Protein AF-A0AB36JKF7-F1 (afdb_monomer)

Foldseek 3Di:
DVPDPPVVVVVQVVDPHWDKDWDDAFDAADPPQRLETQGTWIATPPVRVDPPRHTDTDHPVPDPDDPDPPDDDPVNVCCVVVPSVVVNVVSNHDYPVPDDPVVVCVRCVVVVVVVPD

Mean predicted aligned error: 7.99 Å

Radius of gyration: 16.56 Å; Cα contacts (8 Å, |Δi|>4): 117; chains: 1; bounding box: 36×26×43 Å

pLDDT: mean 83.55, std 11.56, range [38.69, 94.12]

Organism: NCBI:txid1579424

Solvent-accessible surface area (backbone atoms only — not comparable to full-atom values): 7229 Å² total; per-residue (Å²): 113,87,89,49,57,69,70,56,46,52,54,30,71,78,46,96,45,86,49,65,47,75,81,44,65,65,41,74,54,62,91,95,37,69,54,30,24,40,45,26,35,29,27,48,56,73,67,32,75,42,91,91,47,73,72,44,82,42,44,70,90,76,59,90,74,88,88,72,92,72,91,83,51,73,64,58,54,46,44,48,61,64,44,52,47,44,50,36,61,75,59,64,40,39,51,56,86,73,52,52,70,70,58,49,50,65,68,48,50,71,68,68,65,63,79,80,119

Sequence (117 aa):
MELLPEELQKSLAEGPGPLVTISGRKMPLQEGFDDYVVDYLARIWPLGEIPGMDAFFVSNMMIERLRFEGYSDEWERQFTEDVLRATQLSQQQVSTAFMRSEDFVRYYEPYLQTEDD

Structure (mmCIF, N/CA/C/O backbone):
data_AF-A0AB36JKF7-F1
#
_entry.id   AF-A0AB36JKF7-F1
#
loop_
_atom_site.group_PDB
_atom_site.id
_atom_site.type_symbol
_atom_site.label_atom_id
_atom_site.label_alt_id
_atom_site.label_comp_id
_atom_site.label_asym_id
_atom_site.label_entity_id
_atom_site.label_seq_id
_atom_site.pdbx_PDB_ins_code
_atom_site.Cartn_x
_atom_site.Cartn_y
_atom_site.Cartn_z
_atom_site.occupancy
_atom_site.B_iso_or_equiv
_atom_site.auth_seq_id
_atom_site.auth_comp_id
_atom_site.auth_asym_id
_atom_site.auth_atom_id
_atom_site.pdbx_PDB_model_num
ATOM 1 N N . MET A 1 1 ? -1.514 -11.711 -17.255 1.00 51.69 1 MET A N 1
ATOM 2 C CA . MET A 1 1 ? -0.274 -11.527 -18.049 1.00 51.69 1 MET A CA 1
ATOM 3 C C . MET A 1 1 ? -0.532 -11.534 -19.550 1.00 51.69 1 MET A C 1
ATOM 5 O O . MET A 1 1 ? 0.229 -10.893 -20.254 1.00 51.69 1 MET A O 1
ATOM 9 N N . GLU A 1 2 ? -1.608 -12.168 -20.029 1.00 47.03 2 GLU A N 1
ATOM 10 C CA . GLU A 1 2 ? -1.933 -12.277 -21.464 1.00 47.03 2 GLU A CA 1
ATOM 11 C C . GLU A 1 2 ? -2.288 -10.948 -22.158 1.00 47.03 2 GLU A C 1
ATOM 13 O O . GLU A 1 2 ? -2.238 -10.867 -23.377 1.00 47.03 2 GLU A O 1
ATOM 18 N N . LEU A 1 3 ? -2.599 -9.893 -21.395 1.00 62.06 3 LEU A N 1
ATOM 19 C CA . LEU A 1 3 ? -2.948 -8.563 -21.919 1.00 62.06 3 LEU A CA 1
ATOM 20 C C . LEU A 1 3 ? -1.733 -7.655 -22.184 1.00 62.06 3 LEU A C 1
ATOM 22 O O . LEU A 1 3 ? -1.894 -6.539 -22.670 1.00 62.06 3 LEU A O 1
ATOM 26 N N . LEU A 1 4 ? -0.519 -8.091 -21.835 1.00 66.19 4 LEU A N 1
ATOM 27 C CA . LEU A 1 4 ? 0.700 -7.330 -22.120 1.00 66.19 4 LEU A CA 1
ATOM 28 C C . LEU A 1 4 ? 1.226 -7.676 -23.523 1.00 66.19 4 LEU A C 1
ATOM 30 O O . LEU A 1 4 ? 1.063 -8.815 -23.954 1.00 66.19 4 LEU A O 1
ATOM 34 N N . PRO A 1 5 ? 1.912 -6.760 -24.226 1.00 78.88 5 PRO A N 1
ATOM 35 C CA . PRO A 1 5 ? 2.637 -7.093 -25.455 1.00 78.88 5 PRO A CA 1
ATOM 36 C C . PRO A 1 5 ? 3.576 -8.297 -25.264 1.00 78.88 5 PRO A C 1
ATOM 38 O O . PRO A 1 5 ? 4.212 -8.420 -24.213 1.00 78.88 5 PRO A O 1
ATOM 41 N N . GLU A 1 6 ? 3.679 -9.184 -26.259 1.00 75.94 6 GLU A N 1
ATOM 42 C CA . GLU A 1 6 ? 4.449 -10.438 -26.154 1.00 75.94 6 GLU A CA 1
ATOM 43 C C . GLU A 1 6 ? 5.921 -10.204 -25.784 1.00 75.94 6 GLU A C 1
ATOM 45 O O . GLU A 1 6 ? 6.516 -10.982 -25.034 1.00 75.94 6 GLU A O 1
ATOM 50 N N . GLU A 1 7 ? 6.511 -9.107 -26.259 1.00 69.94 7 GLU A N 1
ATOM 51 C CA . GLU A 1 7 ? 7.886 -8.720 -25.947 1.00 69.94 7 GLU A CA 1
ATOM 52 C C . GLU A 1 7 ? 8.067 -8.406 -24.455 1.00 69.94 7 GLU A C 1
ATOM 54 O O . GLU A 1 7 ? 9.078 -8.777 -23.854 1.00 69.94 7 GLU A O 1
ATOM 59 N N . LEU A 1 8 ? 7.065 -7.777 -23.833 1.00 66.44 8 LEU A N 1
ATOM 60 C CA . LEU A 1 8 ? 7.052 -7.501 -22.396 1.00 66.44 8 LEU A CA 1
ATOM 61 C C . LEU A 1 8 ? 6.798 -8.774 -21.591 1.00 66.44 8 LEU A C 1
ATOM 63 O O . LEU A 1 8 ? 7.459 -8.981 -20.577 1.00 66.44 8 LEU A O 1
ATOM 67 N N . GLN A 1 9 ? 5.905 -9.653 -22.052 1.00 70.00 9 GLN A N 1
ATOM 68 C CA . GLN A 1 9 ? 5.679 -10.946 -21.399 1.00 70.00 9 GLN A CA 1
ATOM 69 C C . GLN A 1 9 ? 6.970 -11.778 -21.345 1.00 70.00 9 GLN A C 1
ATOM 71 O O . GLN A 1 9 ? 7.334 -12.269 -20.277 1.00 70.00 9 GLN A O 1
ATOM 76 N N . LYS A 1 10 ? 7.708 -11.871 -22.462 1.00 69.38 10 LYS A N 1
ATOM 77 C CA . LYS A 1 10 ? 9.014 -12.555 -22.515 1.00 69.38 10 LYS A CA 1
ATOM 78 C C . LYS A 1 10 ? 10.050 -11.897 -21.608 1.00 69.38 10 LYS A C 1
ATOM 80 O O . LYS A 1 10 ? 10.688 -12.585 -20.818 1.00 69.38 10 LYS A O 1
ATOM 85 N N . SER A 1 11 ? 10.173 -10.569 -21.659 1.00 64.06 11 SER A N 1
ATOM 86 C CA . SER A 1 11 ? 11.123 -9.837 -20.812 1.00 64.06 11 SER A CA 1
ATOM 87 C C . SER A 1 11 ? 10.835 -9.989 -19.313 1.00 64.06 11 SER A C 1
ATOM 89 O O . SER A 1 11 ? 11.769 -9.963 -18.513 1.00 64.06 11 SER A O 1
ATOM 91 N N . LEU A 1 12 ? 9.565 -10.117 -18.918 1.00 67.06 12 LEU A N 1
ATOM 92 C CA . LEU A 1 12 ? 9.160 -10.320 -17.526 1.00 67.06 12 LEU A CA 1
ATOM 93 C C . LEU A 1 12 ? 9.347 -11.771 -17.068 1.00 67.06 12 LEU A C 1
ATOM 95 O O . LEU A 1 12 ? 9.694 -11.993 -15.910 1.00 67.06 12 LEU A O 1
ATOM 99 N N . ALA A 1 13 ? 9.147 -12.738 -17.966 1.00 66.50 13 ALA A N 1
ATOM 100 C CA . ALA A 1 13 ? 9.338 -14.161 -17.692 1.00 66.50 13 ALA A CA 1
ATOM 101 C C . ALA A 1 13 ? 10.821 -14.558 -17.576 1.00 66.50 13 ALA A C 1
ATOM 103 O O . ALA A 1 13 ? 11.158 -15.449 -16.801 1.00 66.50 13 ALA A O 1
ATOM 104 N N . GLU A 1 14 ? 11.708 -13.898 -18.325 1.00 63.50 14 GLU A N 1
ATOM 105 C CA . GLU A 1 14 ? 13.159 -14.152 -18.306 1.00 63.50 14 GLU A CA 1
ATOM 106 C C . GLU A 1 14 ? 13.913 -13.274 -17.280 1.00 63.50 14 GLU A C 1
ATOM 108 O O . GLU A 1 14 ? 15.096 -13.494 -17.010 1.00 63.50 14 GLU A O 1
ATOM 113 N N . GLY A 1 15 ? 13.231 -12.284 -16.690 1.00 61.47 15 GLY A N 1
ATOM 114 C CA . GLY A 1 15 ? 13.750 -11.358 -15.680 1.00 61.47 15 GLY A CA 1
ATOM 115 C C . GLY A 1 15 ? 13.330 -11.699 -14.237 1.00 61.47 15 GLY A C 1
ATOM 116 O O . GLY A 1 15 ? 12.787 -12.767 -13.974 1.00 61.47 15 GLY A O 1
ATOM 117 N N . PRO A 1 16 ? 13.544 -10.795 -13.259 1.00 61.53 16 PRO A N 1
ATOM 118 C CA . PRO A 1 16 ? 13.164 -10.997 -11.852 1.00 61.53 16 PRO A CA 1
ATOM 119 C C . PRO A 1 16 ? 11.639 -10.976 -11.587 1.00 61.53 16 PRO A C 1
ATOM 121 O O . PRO A 1 16 ? 11.241 -10.738 -10.448 1.00 61.53 16 PRO A O 1
ATOM 124 N N . GLY A 1 17 ? 10.797 -11.189 -12.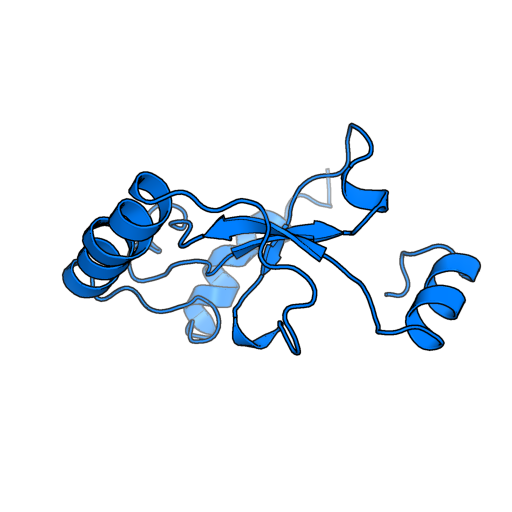606 1.00 70.06 1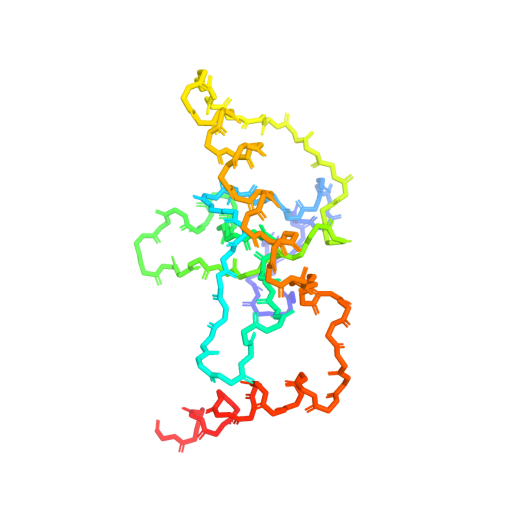7 GLY A N 1
ATOM 125 C CA . GLY A 1 17 ? 9.353 -10.956 -12.560 1.00 70.06 17 GLY A CA 1
ATOM 126 C C . GLY A 1 17 ? 8.969 -9.470 -12.674 1.00 70.06 17 GLY A C 1
ATOM 127 O O . GLY A 1 17 ? 9.843 -8.604 -12.795 1.00 70.06 17 GLY A O 1
ATOM 128 N N . PRO A 1 18 ? 7.660 -9.146 -12.660 1.00 77.62 18 PRO A N 1
ATOM 129 C CA . PRO A 1 18 ? 7.185 -7.766 -12.685 1.00 77.62 18 PRO A CA 1
ATOM 130 C C . PRO A 1 18 ? 7.633 -7.018 -11.430 1.00 77.62 18 PRO A C 1
ATOM 132 O O . PRO A 1 18 ? 7.306 -7.390 -10.304 1.00 77.62 18 PRO A O 1
ATOM 135 N N . LEU A 1 19 ? 8.383 -5.937 -11.635 1.00 87.75 19 LEU A N 1
ATOM 136 C CA . LEU A 1 19 ? 8.731 -5.001 -10.575 1.00 87.75 19 LEU A CA 1
ATOM 137 C C . LEU A 1 19 ? 7.596 -4.000 -10.395 1.00 87.75 19 LEU A C 1
ATOM 139 O O . LEU A 1 19 ? 6.951 -3.590 -11.361 1.00 87.75 19 LEU A O 1
ATOM 143 N N . VAL A 1 20 ? 7.383 -3.584 -9.154 1.00 90.12 20 VAL A N 1
ATOM 144 C CA . VAL A 1 20 ? 6.378 -2.583 -8.812 1.00 90.12 20 VAL A CA 1
ATOM 145 C C . VAL A 1 20 ? 6.969 -1.534 -7.883 1.00 90.12 20 VAL A C 1
ATOM 147 O O . VAL A 1 20 ? 7.819 -1.839 -7.045 1.00 90.12 20 VAL A O 1
ATOM 150 N N . THR A 1 21 ? 6.486 -0.307 -8.017 1.00 91.56 21 THR A N 1
ATOM 151 C CA . THR A 1 21 ? 6.731 0.784 -7.076 1.00 91.56 21 THR A CA 1
ATOM 152 C C . THR A 1 21 ? 5.546 0.864 -6.126 1.00 91.56 21 THR A C 1
ATOM 154 O O . THR A 1 21 ? 4.414 1.023 -6.577 1.00 91.56 21 THR A O 1
ATOM 157 N N . ILE A 1 22 ? 5.789 0.767 -4.819 1.00 91.06 22 ILE A N 1
ATOM 158 C CA . ILE A 1 22 ? 4.756 0.947 -3.791 1.00 91.06 22 ILE A CA 1
ATOM 159 C C . ILE A 1 22 ? 4.700 2.428 -3.421 1.00 91.06 22 ILE A C 1
ATOM 161 O O . ILE A 1 22 ? 5.709 2.991 -3.008 1.00 91.06 22 ILE A O 1
ATOM 165 N N . SER A 1 23 ? 3.526 3.047 -3.545 1.00 88.06 23 SER A N 1
ATOM 166 C CA . SER A 1 23 ? 3.317 4.471 -3.240 1.00 88.06 23 SER A CA 1
ATOM 167 C C . SER A 1 23 ? 2.365 4.728 -2.072 1.00 88.06 23 SER A C 1
ATOM 169 O O . SER A 1 23 ? 2.203 5.872 -1.665 1.00 88.06 23 SER A O 1
ATOM 171 N N . GLY A 1 24 ? 1.693 3.698 -1.558 1.00 88.19 24 GLY A N 1
ATOM 172 C CA . GLY A 1 24 ? 0.757 3.821 -0.440 1.00 88.19 24 GLY A CA 1
ATOM 173 C C . GLY A 1 24 ? 0.670 2.532 0.365 1.00 88.19 24 GLY A C 1
ATOM 174 O O . GLY A 1 24 ? 0.991 1.458 -0.150 1.00 88.19 24 GLY A O 1
ATOM 175 N N . ARG A 1 25 ? 0.258 2.645 1.632 1.00 90.06 25 ARG A N 1
ATOM 176 C CA . ARG A 1 25 ? 0.157 1.532 2.584 1.00 90.06 25 ARG A CA 1
ATOM 177 C C . ARG A 1 25 ? -1.149 1.616 3.367 1.00 90.06 25 ARG A C 1
ATOM 179 O O . ARG A 1 25 ? -1.577 2.718 3.692 1.00 90.06 25 ARG A O 1
ATOM 186 N N . LYS A 1 26 ? -1.712 0.460 3.730 1.00 91.00 26 LYS A N 1
ATOM 187 C CA . LYS A 1 26 ? -2.880 0.334 4.622 1.00 91.00 26 LYS A CA 1
ATOM 188 C C . LYS A 1 26 ? -4.068 1.189 4.165 1.00 91.00 26 LYS A C 1
ATOM 190 O O . LYS A 1 26 ? -4.599 1.999 4.919 1.00 91.00 26 LYS A O 1
ATOM 195 N N . MET A 1 27 ? -4.463 1.001 2.908 1.00 91.19 27 MET A N 1
ATOM 196 C CA . MET A 1 27 ? -5.565 1.744 2.302 1.00 91.19 27 MET A CA 1
ATOM 197 C C . MET A 1 27 ? -6.911 1.177 2.780 1.00 91.19 27 MET A C 1
ATOM 199 O O . MET A 1 27 ? -7.124 -0.032 2.636 1.00 91.19 27 MET A O 1
ATOM 203 N N . PRO A 1 28 ? -7.818 2.008 3.323 1.00 89.81 28 PRO A N 1
ATOM 204 C CA . PRO A 1 28 ? -9.156 1.561 3.694 1.00 89.81 28 PRO A CA 1
ATOM 205 C C . PRO A 1 28 ? -9.965 1.187 2.448 1.00 89.81 28 PRO A C 1
ATOM 207 O O . PRO A 1 28 ? -9.712 1.696 1.352 1.00 89.81 28 PRO A O 1
ATOM 210 N N . LEU A 1 29 ? -10.9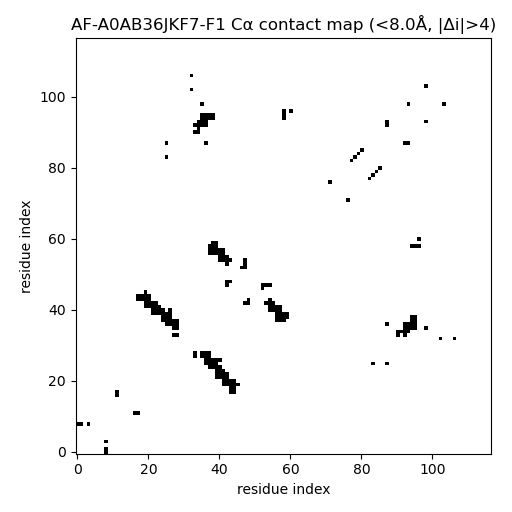40 0.299 2.624 1.00 89.56 29 LEU A N 1
ATOM 211 C CA . LEU A 1 29 ? -11.915 -0.029 1.586 1.00 89.56 29 LEU A CA 1
ATOM 212 C C . LEU A 1 29 ? -13.121 0.919 1.659 1.00 89.56 29 LEU A C 1
ATOM 214 O O . LEU A 1 29 ? -13.242 1.735 2.571 1.00 89.56 29 LEU A O 1
ATOM 218 N N . GLN A 1 30 ? -14.000 0.825 0.660 1.00 88.31 30 GLN A N 1
ATOM 219 C CA . GLN A 1 30 ? -15.277 1.539 0.645 1.00 88.31 30 GLN A CA 1
ATOM 220 C C . GLN A 1 30 ? -16.191 1.133 1.816 1.00 88.31 30 GLN A C 1
ATOM 222 O O . GLN A 1 30 ? -16.022 0.065 2.409 1.00 88.31 30 GLN A O 1
ATOM 227 N N . GLU A 1 31 ? -17.181 1.982 2.107 1.00 87.50 31 GLU A N 1
ATOM 228 C CA . GLU A 1 31 ? -18.159 1.777 3.182 1.00 87.50 31 GLU A CA 1
ATOM 229 C C . GLU A 1 31 ? -18.788 0.373 3.127 1.00 87.50 31 GLU A C 1
ATOM 231 O O . GLU A 1 31 ? -19.121 -0.141 2.055 1.00 87.50 31 GLU A O 1
ATOM 236 N N . GLY A 1 32 ? -18.930 -0.264 4.294 1.00 88.25 32 GLY A N 1
ATOM 237 C CA . GLY A 1 32 ? -19.425 -1.641 4.408 1.00 88.25 32 GLY A CA 1
ATOM 238 C C . GLY A 1 32 ? -18.335 -2.716 4.333 1.00 88.25 32 GLY A C 1
ATOM 239 O O . GLY A 1 32 ? -18.645 -3.905 4.449 1.00 88.25 32 GLY A O 1
ATOM 240 N N . PHE A 1 33 ? -17.069 -2.315 4.177 1.00 92.12 33 PHE A N 1
ATOM 241 C CA . PHE A 1 33 ? -15.884 -3.178 4.249 1.00 92.12 33 PHE A CA 1
ATOM 242 C C . PHE A 1 33 ? -14.837 -2.636 5.233 1.00 92.12 33 PHE A C 1
ATOM 244 O O . PHE A 1 33 ? -13.644 -2.884 5.074 1.00 92.12 33 PHE A O 1
ATOM 251 N N . ASP A 1 34 ? -15.287 -1.916 6.263 1.00 91.38 34 ASP A N 1
ATOM 252 C CA . ASP A 1 34 ? -14.435 -1.234 7.248 1.00 91.38 34 ASP A CA 1
ATOM 253 C C . ASP A 1 34 ? -13.545 -2.187 8.061 1.00 91.38 34 ASP A C 1
ATOM 255 O O . ASP A 1 34 ? -12.515 -1.767 8.584 1.00 91.38 34 ASP A O 1
ATOM 259 N N . ASP A 1 35 ? -13.901 -3.474 8.110 1.00 93.06 35 ASP A N 1
ATOM 260 C CA . ASP A 1 35 ? -13.118 -4.550 8.732 1.00 93.06 35 ASP A CA 1
ATOM 261 C C . ASP A 1 35 ? -11.877 -4.946 7.907 1.00 93.06 35 ASP A C 1
ATOM 263 O O . ASP A 1 35 ? -11.078 -5.788 8.330 1.00 93.06 35 ASP A O 1
ATOM 267 N N . TYR A 1 36 ? -11.701 -4.367 6.716 1.00 93.88 36 TYR A N 1
ATOM 268 C CA . TYR A 1 36 ? -10.667 -4.748 5.766 1.00 93.88 36 TYR A CA 1
ATOM 269 C C . TYR A 1 36 ? -9.756 -3.584 5.384 1.00 93.88 36 TYR A C 1
ATOM 271 O O . TYR A 1 36 ? -10.153 -2.421 5.333 1.00 93.88 36 TYR A O 1
ATOM 279 N N . VAL A 1 37 ? -8.514 -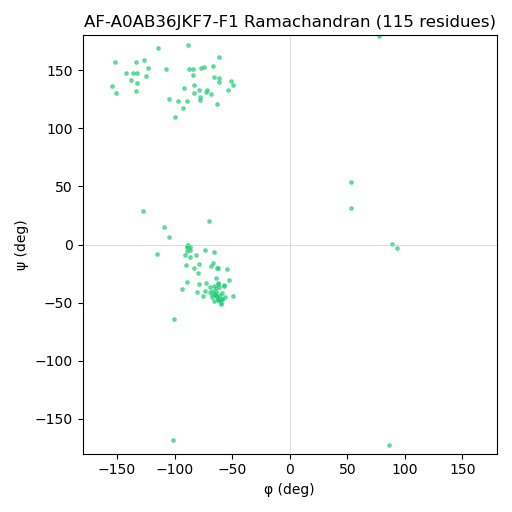3.923 5.037 1.00 94.12 37 VAL A N 1
ATOM 280 C CA . VAL A 1 37 ? -7.526 -2.975 4.518 1.00 94.12 37 VAL A CA 1
ATOM 281 C C . VAL A 1 37 ? -6.751 -3.590 3.351 1.00 94.12 37 VAL A C 1
ATOM 283 O O . VAL A 1 37 ? -6.402 -4.774 3.362 1.00 94.12 37 VAL A O 1
ATOM 286 N N . VAL A 1 38 ? -6.442 -2.798 2.327 1.00 93.00 38 VAL A N 1
ATOM 287 C CA . VAL A 1 38 ? -5.446 -3.179 1.318 1.00 93.00 38 VAL A CA 1
ATOM 288 C C . VAL A 1 38 ? -4.057 -2.846 1.850 1.00 93.00 38 VAL A C 1
ATOM 290 O O . VAL A 1 38 ? -3.805 -1.724 2.289 1.00 93.00 38 VAL A O 1
ATOM 293 N N . ASP A 1 39 ? -3.125 -3.798 1.783 1.00 93.00 39 ASP A N 1
ATOM 294 C CA . ASP A 1 39 ? -1.780 -3.575 2.317 1.00 93.00 39 ASP A CA 1
ATOM 295 C C . ASP A 1 39 ? -1.019 -2.482 1.568 1.00 93.00 39 ASP A C 1
ATOM 297 O O . ASP A 1 39 ? -0.404 -1.643 2.226 1.00 93.00 39 ASP A O 1
ATOM 301 N N . TYR A 1 40 ? -1.081 -2.468 0.232 1.00 93.31 40 TYR A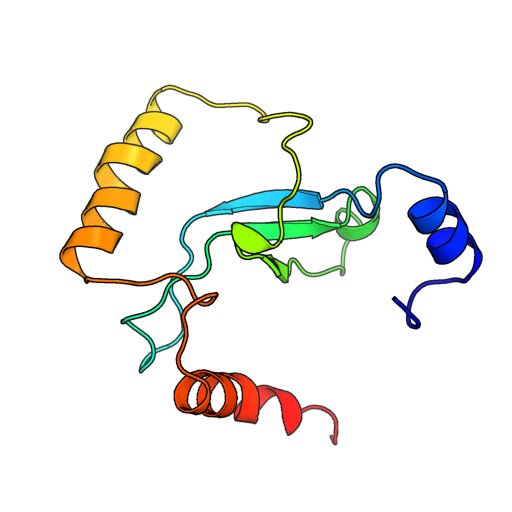 N 1
ATOM 302 C CA . TYR A 1 40 ? -0.294 -1.572 -0.609 1.00 93.31 40 TYR A CA 1
ATOM 303 C C . TYR A 1 40 ? -1.050 -1.050 -1.833 1.00 93.31 40 TYR A C 1
ATOM 305 O O . TYR A 1 40 ? -1.850 -1.752 -2.450 1.00 93.31 40 TYR A O 1
ATOM 313 N N . LEU A 1 41 ? -0.718 0.180 -2.224 1.00 92.88 41 LEU A N 1
ATOM 314 C CA . LEU A 1 41 ? -1.021 0.746 -3.536 1.00 92.88 41 LEU A CA 1
ATOM 315 C C . LEU A 1 41 ? 0.269 0.757 -4.358 1.00 92.88 41 LEU A C 1
ATOM 317 O O . LEU A 1 41 ? 1.275 1.312 -3.904 1.00 92.88 41 LEU A O 1
ATOM 321 N N . ALA A 1 42 ? 0.245 0.153 -5.543 1.00 92.31 42 ALA A N 1
ATOM 322 C CA . ALA A 1 42 ? 1.430 -0.050 -6.362 1.00 92.31 42 ALA A CA 1
ATOM 323 C C . ALA A 1 42 ? 1.224 0.331 -7.834 1.00 92.31 42 ALA A C 1
ATOM 325 O O . ALA A 1 42 ? 0.108 0.344 -8.346 1.00 92.31 42 ALA A O 1
ATOM 326 N N . ARG A 1 43 ? 2.326 0.624 -8.526 1.00 92.25 43 ARG A N 1
ATOM 327 C CA . ARG A 1 43 ? 2.395 0.845 -9.979 1.00 92.25 43 ARG A CA 1
ATOM 328 C C . ARG A 1 43 ? 3.425 -0.094 -10.589 1.00 92.25 43 ARG A C 1
ATOM 330 O O . ARG A 1 43 ? 4.441 -0.373 -9.959 1.00 92.25 43 ARG A O 1
ATOM 337 N N . ILE A 1 44 ? 3.185 -0.579 -11.806 1.00 89.12 44 ILE A N 1
ATOM 338 C CA . ILE A 1 44 ? 4.153 -1.436 -12.507 1.00 89.12 44 ILE A CA 1
ATOM 339 C C . ILE A 1 44 ? 5.369 -0.586 -12.862 1.00 89.12 44 ILE A C 1
ATOM 341 O O . ILE A 1 44 ? 5.220 0.464 -13.470 1.00 89.12 44 ILE A O 1
ATOM 345 N N . TRP A 1 45 ? 6.576 -1.030 -12.540 1.00 86.06 45 TRP A N 1
ATOM 346 C CA . TRP A 1 45 ? 7.781 -0.306 -12.925 1.00 86.06 45 TRP A CA 1
ATOM 347 C C . TRP A 1 45 ? 8.327 -0.807 -14.273 1.00 86.06 45 TRP A C 1
ATOM 349 O O . TRP A 1 45 ? 8.456 -2.020 -14.452 1.00 86.06 45 TRP A O 1
ATOM 359 N N . PRO A 1 46 ? 8.711 0.078 -15.216 1.00 83.44 46 PRO A N 1
ATOM 360 C CA . PRO A 1 46 ? 8.508 1.535 -15.235 1.00 83.44 46 PRO A CA 1
ATOM 361 C C . PRO A 1 46 ? 7.186 1.962 -15.901 1.00 83.44 46 PRO A C 1
ATOM 363 O O . PRO A 1 46 ? 6.910 3.152 -16.004 1.00 83.44 46 PRO A O 1
ATOM 366 N N . LEU A 1 47 ? 6.390 1.012 -16.407 1.00 83.81 47 LEU A N 1
ATOM 367 C CA . LEU A 1 47 ? 5.234 1.299 -17.267 1.00 83.81 47 LEU A CA 1
ATOM 368 C C . LEU A 1 47 ? 4.171 2.162 -16.577 1.00 83.81 47 LEU A C 1
ATOM 370 O O . LEU A 1 47 ? 3.684 3.117 -17.162 1.00 83.81 47 LEU A O 1
ATOM 374 N N . GLY A 1 48 ? 3.857 1.871 -15.320 1.00 84.75 48 GLY A N 1
ATOM 375 C CA . GLY A 1 48 ? 2.870 2.587 -14.517 1.00 84.75 48 GLY A CA 1
ATOM 376 C C . GLY A 1 48 ? 3.232 4.037 -14.188 1.00 84.75 48 GLY A C 1
ATOM 377 O O . GLY A 1 48 ? 2.390 4.742 -13.650 1.00 84.75 48 GLY A O 1
ATOM 378 N N . GLU A 1 49 ? 4.440 4.502 -14.517 1.00 83.31 49 GLU A N 1
ATOM 379 C CA . GLU A 1 49 ? 4.803 5.924 -14.422 1.00 83.31 49 GLU A CA 1
ATOM 380 C C . GLU A 1 49 ? 4.322 6.737 -15.640 1.00 83.31 49 GLU A C 1
ATOM 382 O O . GLU A 1 49 ? 4.405 7.967 -15.652 1.00 83.31 49 GLU A O 1
ATOM 387 N N . ILE A 1 50 ? 3.823 6.068 -16.687 1.00 87.00 50 ILE A N 1
ATOM 388 C CA . ILE A 1 50 ? 3.256 6.720 -17.868 1.00 87.00 50 ILE A CA 1
ATOM 389 C C . ILE A 1 50 ? 1.892 7.334 -17.498 1.00 87.00 50 ILE A C 1
ATOM 391 O O . ILE A 1 50 ? 1.042 6.639 -16.933 1.00 87.00 50 ILE A O 1
ATOM 395 N N . PRO A 1 51 ? 1.631 8.614 -17.839 1.00 83.81 51 PRO A N 1
ATOM 396 C CA . PRO A 1 51 ? 0.334 9.238 -17.598 1.00 83.81 51 PRO A CA 1
ATOM 397 C C . PRO A 1 51 ? -0.822 8.426 -18.191 1.00 83.81 51 PRO A C 1
ATOM 399 O O . PRO A 1 51 ? -0.774 8.029 -19.354 1.00 83.81 51 PRO A O 1
ATOM 402 N N . GLY A 1 52 ? -1.871 8.218 -17.396 1.00 83.88 52 GLY A N 1
ATOM 403 C CA . GLY A 1 52 ? -3.041 7.422 -17.779 1.00 83.88 52 GLY A CA 1
ATOM 404 C C . GLY A 1 52 ? -2.967 5.947 -17.378 1.00 83.88 52 GLY A C 1
ATOM 405 O O . GLY A 1 52 ? -3.941 5.233 -17.588 1.00 83.88 52 GLY A O 1
ATOM 406 N N . MET A 1 53 ? -1.858 5.484 -16.789 1.00 83.12 53 MET A N 1
ATOM 407 C CA . MET A 1 53 ? -1.808 4.177 -16.134 1.00 83.12 53 MET A CA 1
ATOM 408 C C . MET A 1 53 ? -2.125 4.306 -14.644 1.00 83.12 53 MET A C 1
ATOM 410 O O . MET A 1 53 ? -1.396 4.953 -13.887 1.00 83.12 53 MET A O 1
ATOM 414 N N . ASP A 1 54 ? -3.213 3.665 -14.225 1.00 86.56 54 ASP A N 1
ATOM 415 C CA . ASP A 1 54 ? -3.657 3.704 -12.838 1.00 86.56 54 ASP A CA 1
ATOM 416 C C . ASP A 1 54 ? -2.834 2.782 -11.933 1.00 86.56 54 ASP A C 1
ATOM 418 O O . ASP A 1 54 ? -2.275 1.758 -12.339 1.00 86.56 54 ASP A O 1
ATOM 422 N N . ALA A 1 55 ? -2.759 3.173 -10.663 1.00 90.12 55 ALA A N 1
ATOM 423 C CA . ALA A 1 55 ? -2.206 2.325 -9.622 1.00 90.12 55 ALA A CA 1
ATOM 424 C C . ALA A 1 55 ? -3.193 1.205 -9.268 1.00 90.12 55 ALA A C 1
ATOM 426 O O . ALA A 1 55 ? -4.406 1.368 -9.369 1.00 90.12 55 ALA A O 1
ATOM 427 N N . PHE A 1 56 ? -2.667 0.080 -8.800 1.00 88.50 56 PHE A N 1
ATOM 428 C CA . PHE A 1 56 ? -3.449 -1.087 -8.414 1.00 88.50 56 PHE A CA 1
ATOM 429 C C . PHE A 1 56 ? -3.116 -1.527 -6.993 1.00 88.50 56 PHE A C 1
ATOM 431 O O . PHE A 1 56 ? -2.068 -1.211 -6.425 1.00 88.50 56 PHE A O 1
ATOM 438 N N . PHE A 1 57 ? -4.047 -2.265 -6.406 1.00 90.50 57 PHE A N 1
ATOM 439 C CA . PHE A 1 57 ? -3.944 -2.762 -5.046 1.00 90.50 57 PHE A CA 1
ATOM 440 C C . PHE A 1 57 ? -3.131 -4.053 -4.976 1.00 90.50 57 PHE A C 1
ATOM 442 O O . PHE A 1 57 ? -3.296 -4.957 -5.794 1.00 90.50 57 PHE A O 1
ATOM 449 N N . VAL A 1 58 ? -2.254 -4.139 -3.975 1.00 90.44 58 VAL A N 1
ATOM 450 C CA . VAL A 1 58 ? -1.362 -5.278 -3.750 1.00 90.44 58 VAL A CA 1
ATOM 451 C C . VAL A 1 58 ? -1.393 -5.674 -2.275 1.00 90.44 58 VAL A C 1
ATOM 453 O O . VAL A 1 58 ? -1.258 -4.837 -1.387 1.00 90.44 58 VAL A O 1
ATOM 456 N N . SER A 1 59 ? -1.550 -6.967 -2.003 1.00 89.38 59 SER A N 1
ATOM 457 C CA . SER A 1 59 ? -1.365 -7.546 -0.673 1.00 89.38 59 SER A CA 1
ATOM 458 C C . SER A 1 59 ? 0.108 -7.859 -0.412 1.00 89.38 59 SER A C 1
ATOM 460 O O . SER A 1 59 ? 0.852 -8.215 -1.328 1.00 89.38 59 SER A O 1
ATOM 462 N N . ASN A 1 60 ? 0.512 -7.818 0.860 1.00 87.12 60 ASN A N 1
ATOM 463 C CA . ASN A 1 60 ? 1.824 -8.288 1.300 1.00 87.12 60 ASN A CA 1
ATOM 464 C C . ASN A 1 60 ? 2.155 -9.725 0.850 1.00 87.12 60 ASN A C 1
ATOM 466 O O . ASN A 1 60 ? 3.315 -10.011 0.574 1.00 87.12 60 ASN A O 1
ATOM 470 N N . MET A 1 61 ? 1.156 -10.602 0.707 1.00 88.69 61 MET A N 1
ATOM 471 C CA . MET A 1 61 ? 1.339 -11.992 0.271 1.00 88.69 61 MET A CA 1
ATOM 472 C C . MET A 1 61 ? 1.771 -12.119 -1.197 1.00 88.69 61 MET A C 1
ATOM 474 O O . MET A 1 61 ? 2.277 -13.165 -1.593 1.00 88.69 61 MET A O 1
ATOM 478 N N . MET A 1 62 ? 1.578 -11.072 -2.006 1.00 87.69 62 MET A N 1
ATOM 479 C CA . MET A 1 62 ? 1.993 -11.039 -3.414 1.00 87.69 62 MET A CA 1
ATOM 480 C C . MET A 1 62 ? 3.421 -10.507 -3.605 1.00 87.69 62 MET A C 1
ATOM 482 O O . MET A 1 62 ? 3.933 -10.513 -4.722 1.00 87.69 62 MET A O 1
ATOM 486 N N . ILE A 1 63 ? 4.072 -10.034 -2.537 1.00 87.56 63 ILE A N 1
ATOM 487 C CA . ILE A 1 63 ? 5.413 -9.450 -2.600 1.00 87.56 63 ILE A CA 1
ATOM 488 C C . ILE A 1 63 ? 6.437 -10.498 -2.171 1.00 87.56 63 ILE A C 1
ATOM 490 O O . ILE A 1 63 ? 6.558 -10.825 -0.995 1.00 87.56 63 ILE A O 1
ATOM 494 N N . GLU A 1 64 ? 7.228 -10.984 -3.126 1.00 87.25 64 GLU A N 1
ATOM 495 C CA . GLU A 1 64 ? 8.297 -11.947 -2.841 1.00 87.25 64 GLU A CA 1
ATOM 496 C C . GLU A 1 64 ? 9.514 -11.282 -2.182 1.00 87.25 64 GLU A C 1
ATOM 498 O O . GLU A 1 64 ? 10.100 -11.812 -1.237 1.00 87.25 64 GLU A O 1
ATOM 503 N N . ARG A 1 65 ? 9.934 -10.115 -2.689 1.00 88.19 65 ARG A N 1
ATOM 504 C CA . ARG A 1 65 ? 11.172 -9.465 -2.249 1.00 88.19 65 ARG A CA 1
ATOM 505 C C . ARG A 1 65 ? 11.153 -7.954 -2.444 1.00 88.19 65 ARG A C 1
ATOM 507 O O . ARG A 1 65 ? 10.867 -7.462 -3.532 1.00 88.19 65 ARG A O 1
ATOM 514 N N . LEU A 1 66 ? 11.623 -7.231 -1.426 1.00 88.25 66 LEU A N 1
ATOM 515 C CA . LEU A 1 66 ? 11.962 -5.813 -1.530 1.00 88.25 66 LEU A CA 1
ATOM 516 C C . LEU A 1 66 ? 13.328 -5.638 -2.214 1.00 88.25 66 LEU A C 1
ATOM 518 O O . LEU A 1 66 ? 14.335 -6.207 -1.782 1.00 88.25 66 LEU A O 1
ATOM 522 N N . ARG A 1 67 ? 13.365 -4.864 -3.302 1.00 87.38 67 ARG A N 1
ATOM 523 C CA . ARG A 1 67 ? 14.609 -4.531 -4.023 1.00 87.38 67 ARG A CA 1
ATOM 524 C C . ARG A 1 67 ? 15.216 -3.215 -3.552 1.00 87.38 67 ARG A C 1
ATOM 526 O O . ARG A 1 67 ? 16.434 -3.118 -3.451 1.00 87.38 67 ARG A O 1
ATOM 533 N N . PHE A 1 68 ? 14.365 -2.237 -3.272 1.00 86.06 68 PHE A N 1
ATOM 534 C CA . PHE A 1 68 ? 14.740 -0.903 -2.836 1.00 86.06 68 PHE A CA 1
ATOM 535 C C . PHE A 1 68 ? 13.615 -0.349 -1.962 1.00 86.06 68 PHE A C 1
ATOM 537 O O . PHE A 1 68 ? 12.454 -0.433 -2.352 1.00 86.06 68 PHE A O 1
ATOM 544 N N . GLU A 1 69 ? 13.950 0.166 -0.780 1.00 82.19 69 GLU A N 1
ATOM 545 C CA . GLU A 1 69 ? 12.965 0.634 0.208 1.00 82.19 69 GLU A CA 1
ATOM 546 C C . GLU A 1 69 ? 12.392 2.018 -0.124 1.00 82.19 69 GLU A C 1
ATOM 548 O O . GLU A 1 69 ? 11.317 2.366 0.350 1.00 82.19 69 GLU A O 1
ATOM 553 N N . GLY A 1 70 ? 13.053 2.776 -1.004 1.00 81.38 70 GLY A N 1
ATOM 554 C CA . GLY A 1 70 ? 12.696 4.167 -1.252 1.00 81.38 70 GLY A CA 1
ATOM 555 C C . GLY A 1 70 ? 13.381 5.114 -0.273 1.00 81.38 70 GLY A C 1
ATOM 556 O O . GLY A 1 70 ? 14.257 4.726 0.502 1.00 81.38 70 GLY A O 1
ATOM 557 N N . TYR A 1 71 ? 12.986 6.381 -0.338 1.00 79.94 71 TYR A N 1
ATOM 558 C CA . TYR A 1 71 ? 13.297 7.339 0.713 1.00 79.94 71 TYR A CA 1
ATOM 559 C C . TYR A 1 71 ? 12.333 7.117 1.870 1.00 79.94 71 TYR A C 1
ATOM 561 O O . TYR A 1 71 ? 11.133 7.035 1.637 1.00 79.94 71 TYR A O 1
ATOM 569 N N . SER A 1 72 ? 12.865 7.064 3.087 1.00 80.31 72 SER A N 1
ATOM 570 C CA . SER A 1 72 ? 12.060 7.102 4.299 1.00 80.31 72 SER A CA 1
ATOM 571 C C . SER A 1 72 ? 12.662 8.096 5.277 1.00 80.31 72 SER A C 1
ATOM 573 O O . SER A 1 72 ? 13.888 8.188 5.407 1.00 80.31 72 SER A O 1
ATOM 575 N N . ASP A 1 73 ? 11.799 8.869 5.926 1.00 87.25 73 ASP A N 1
ATOM 576 C CA . ASP A 1 73 ? 12.168 9.792 6.989 1.00 87.25 73 ASP A CA 1
ATOM 577 C C . ASP A 1 73 ? 11.558 9.360 8.330 1.00 87.25 73 ASP A C 1
ATOM 579 O O . ASP A 1 73 ? 10.746 8.436 8.424 1.00 87.25 73 ASP A O 1
ATOM 583 N N . GLU A 1 74 ? 12.001 10.002 9.411 1.00 90.00 74 GLU A N 1
ATOM 584 C CA . GLU A 1 74 ? 11.544 9.651 10.758 1.00 90.00 74 GLU A CA 1
ATOM 585 C C . GLU A 1 74 ? 10.035 9.869 10.929 1.00 90.00 74 GLU A C 1
ATOM 587 O O . GLU A 1 74 ? 9.378 9.106 11.637 1.00 90.00 74 GLU A O 1
ATOM 592 N N . TRP A 1 75 ? 9.480 10.883 10.260 1.00 89.19 75 TRP A N 1
ATOM 593 C CA . TRP A 1 75 ? 8.058 11.188 10.331 1.00 89.19 75 TRP A CA 1
ATOM 594 C C . TRP A 1 75 ? 7.225 10.082 9.681 1.00 89.19 75 TRP A C 1
ATOM 596 O O . TRP A 1 75 ? 6.253 9.626 10.278 1.00 89.19 75 TRP A O 1
ATOM 606 N N . GLU A 1 76 ? 7.623 9.595 8.506 1.00 85.06 76 GLU A N 1
ATOM 607 C CA . GLU A 1 76 ? 6.946 8.505 7.803 1.00 85.06 76 GLU A CA 1
ATOM 608 C C . GLU A 1 76 ? 7.013 7.198 8.602 1.00 85.06 76 GLU A C 1
ATOM 610 O O . GLU A 1 76 ? 6.018 6.469 8.711 1.00 85.06 76 GLU A O 1
ATOM 615 N N . ARG A 1 77 ? 8.172 6.911 9.208 1.00 85.38 77 ARG A N 1
ATOM 616 C CA . ARG A 1 77 ? 8.334 5.740 10.074 1.00 85.38 77 ARG A CA 1
ATOM 617 C C . ARG A 1 77 ? 7.395 5.813 11.273 1.00 85.38 77 ARG A C 1
ATOM 619 O O . ARG A 1 77 ? 6.694 4.840 11.555 1.00 85.38 77 ARG A O 1
ATOM 626 N N . GLN A 1 78 ? 7.352 6.965 11.940 1.00 89.19 78 GLN A N 1
ATOM 627 C CA . GLN A 1 78 ? 6.458 7.184 13.068 1.00 89.19 78 GLN A CA 1
ATOM 628 C C . GLN A 1 78 ? 4.992 7.089 12.640 1.00 89.19 78 GLN A C 1
ATOM 630 O O . GLN A 1 78 ? 4.199 6.417 13.287 1.00 89.19 78 GLN A O 1
ATOM 635 N N . PHE A 1 79 ? 4.626 7.697 11.516 1.00 89.12 79 PHE A N 1
ATOM 636 C CA . PHE A 1 79 ? 3.274 7.615 10.978 1.00 89.12 79 PHE A CA 1
ATOM 637 C C . PHE A 1 79 ? 2.863 6.163 10.685 1.00 89.12 79 PHE A C 1
ATOM 639 O O . PHE A 1 79 ? 1.753 5.745 11.014 1.00 89.12 79 PHE A O 1
ATOM 646 N N . THR A 1 80 ? 3.766 5.360 10.124 1.00 86.88 80 THR A N 1
ATOM 647 C CA . THR A 1 80 ? 3.493 3.949 9.825 1.00 86.88 80 THR A CA 1
ATOM 648 C C . THR A 1 80 ? 3.274 3.122 11.097 1.00 86.88 80 THR A C 1
ATOM 650 O O . THR A 1 80 ? 2.289 2.385 11.185 1.00 86.88 80 THR A O 1
ATOM 653 N N . GLU A 1 81 ? 4.161 3.236 12.086 1.00 85.06 81 GLU A N 1
ATOM 654 C CA . GLU A 1 81 ? 4.095 2.414 13.304 1.00 85.06 81 GLU A CA 1
ATOM 655 C C . GLU A 1 81 ? 3.082 2.928 14.335 1.00 85.06 81 GLU A C 1
ATOM 657 O O . GLU A 1 81 ? 2.351 2.130 14.921 1.00 85.06 81 GLU A O 1
ATOM 662 N N . ASP A 1 82 ? 2.992 4.240 14.546 1.00 90.12 82 ASP A N 1
ATOM 663 C CA . ASP A 1 82 ? 2.156 4.811 15.607 1.00 90.12 82 ASP A CA 1
ATOM 664 C C . ASP A 1 82 ? 0.734 5.097 15.130 1.00 90.12 82 ASP A C 1
ATOM 666 O O . ASP A 1 82 ? -0.201 5.004 15.922 1.00 90.12 82 ASP A O 1
ATOM 670 N N . VAL A 1 83 ? 0.548 5.454 13.853 1.00 90.06 83 VAL A N 1
ATOM 671 C CA . VAL A 1 83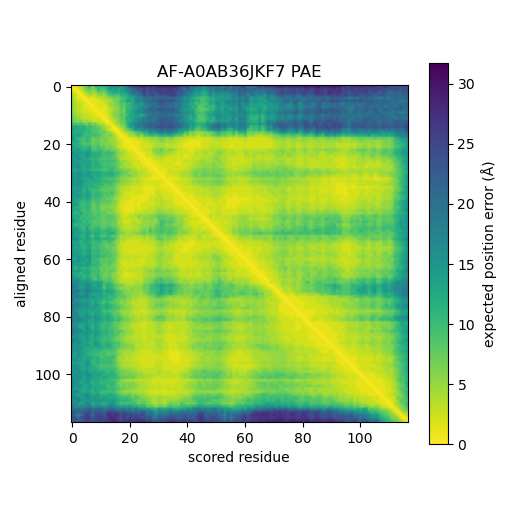 ? -0.773 5.824 13.323 1.00 90.06 83 VAL A CA 1
ATOM 672 C C . VAL A 1 83 ? -1.382 4.666 12.549 1.00 90.06 83 VAL A C 1
ATOM 674 O O . VAL A 1 83 ? -2.397 4.126 12.979 1.00 90.06 83 VAL A O 1
ATOM 677 N N . LEU A 1 84 ? -0.775 4.238 11.437 1.00 89.31 84 LEU A N 1
ATOM 678 C CA . LEU A 1 84 ? -1.399 3.234 10.563 1.00 89.31 84 LEU A CA 1
ATOM 679 C C . LEU A 1 84 ? -1.610 1.900 11.283 1.00 89.31 84 LEU A C 1
ATOM 681 O O . LEU A 1 84 ? -2.705 1.338 11.250 1.00 89.31 84 LEU A O 1
ATOM 685 N N . ARG A 1 85 ? -0.581 1.405 11.975 1.00 88.19 85 ARG A N 1
ATOM 686 C CA . ARG A 1 85 ? -0.670 0.141 12.711 1.00 88.19 85 ARG A CA 1
ATOM 687 C C . ARG A 1 85 ? -1.616 0.231 13.909 1.00 88.19 85 ARG A C 1
ATOM 689 O O . ARG A 1 85 ? -2.391 -0.700 14.121 1.00 88.19 85 ARG A O 1
ATOM 696 N N . ALA A 1 86 ? -1.581 1.318 14.682 1.00 89.88 86 ALA A N 1
ATOM 697 C CA . ALA A 1 86 ? -2.486 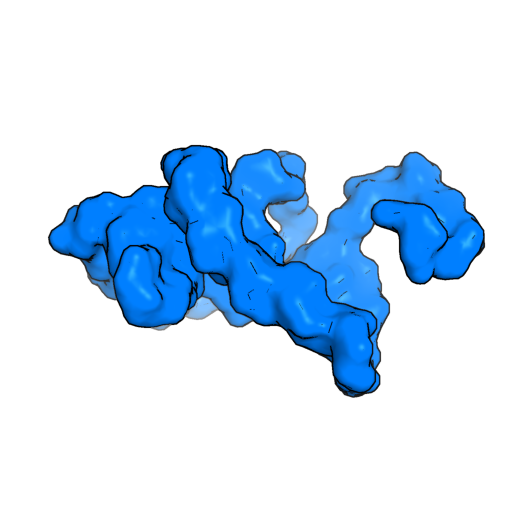1.484 15.819 1.00 89.88 86 ALA A CA 1
ATOM 698 C C . ALA A 1 86 ? -3.948 1.589 15.367 1.00 89.88 86 ALA A C 1
ATOM 700 O O . ALA A 1 86 ? -4.806 0.927 15.950 1.00 89.88 86 ALA A O 1
ATOM 701 N N . THR A 1 87 ? -4.221 2.342 14.295 1.00 89.81 87 THR A N 1
ATOM 702 C CA . THR A 1 87 ? -5.557 2.438 13.694 1.00 89.81 87 THR A CA 1
ATOM 703 C C . THR A 1 87 ? -6.036 1.065 13.241 1.00 89.81 87 THR A C 1
ATOM 705 O O . THR A 1 87 ? -7.104 0.639 13.682 1.00 89.81 87 THR A O 1
ATOM 708 N N . GLN A 1 88 ? -5.218 0.331 12.474 1.00 90.50 88 GLN A N 1
ATOM 709 C CA . GLN A 1 88 ? -5.566 -1.008 11.993 1.00 90.50 88 GLN A CA 1
ATOM 710 C C . GLN A 1 88 ? -5.915 -1.954 13.157 1.00 90.50 88 GLN A C 1
ATOM 712 O O . GLN A 1 88 ? -6.925 -2.655 13.115 1.00 90.50 88 GLN A O 1
ATOM 717 N N . LEU A 1 89 ? -5.111 -1.954 14.226 1.00 91.06 89 LEU A N 1
ATOM 718 C CA . LEU A 1 89 ? -5.364 -2.777 15.414 1.00 91.06 89 LEU A CA 1
ATOM 719 C C . LEU A 1 89 ? -6.621 -2.338 16.176 1.00 91.06 89 LEU A C 1
ATOM 721 O O . LEU A 1 89 ? -7.380 -3.187 16.639 1.00 91.06 89 LEU A O 1
ATOM 725 N N . SER A 1 90 ? -6.853 -1.030 16.300 1.00 91.94 90 SER A N 1
ATOM 726 C CA . SER A 1 90 ? -8.015 -0.479 17.008 1.00 91.94 90 SER A CA 1
ATOM 727 C C . SER A 1 90 ? -9.335 -0.814 16.312 1.00 91.94 90 SER A C 1
ATOM 729 O O . SER A 1 90 ? -10.328 -1.094 16.979 1.00 91.94 90 SER A O 1
ATOM 731 N N . GLN A 1 91 ? -9.313 -0.843 14.978 1.00 90.44 91 GLN A N 1
ATOM 732 C CA . GLN A 1 91 ? -10.452 -1.167 14.122 1.00 90.44 91 GLN A CA 1
ATOM 733 C C . GLN A 1 91 ? -10.566 -2.671 13.846 1.00 90.44 91 GLN A C 1
ATOM 735 O O . GLN A 1 91 ? -11.477 -3.088 13.147 1.00 90.44 91 GLN A O 1
ATOM 740 N N . GLN A 1 92 ? -9.656 -3.491 14.390 1.00 92.44 92 GLN A N 1
ATOM 741 C CA . GLN A 1 92 ? -9.587 -4.938 14.143 1.00 92.44 92 GLN A CA 1
ATOM 742 C C . GLN A 1 92 ? -9.532 -5.295 12.648 1.00 92.44 92 GLN A C 1
ATOM 744 O O . GLN A 1 92 ? -9.988 -6.358 12.230 1.00 92.44 92 GLN A O 1
ATOM 749 N N . GLN A 1 93 ? -8.922 -4.415 11.854 1.00 94.00 93 GLN A N 1
ATOM 750 C CA . GLN A 1 93 ? -8.856 -4.548 10.409 1.00 94.00 93 GLN A CA 1
ATOM 751 C C . GLN A 1 93 ? -7.905 -5.659 9.979 1.00 94.00 93 GLN A C 1
ATOM 753 O O . GLN A 1 93 ? -6.738 -5.714 10.395 1.00 94.00 93 GLN A O 1
ATOM 758 N N . VAL A 1 94 ? -8.366 -6.498 9.058 1.00 93.00 94 VAL A N 1
ATOM 759 C CA . VAL A 1 94 ? -7.563 -7.561 8.449 1.00 93.00 94 VAL A CA 1
ATOM 760 C C . VAL A 1 94 ? -7.207 -7.224 7.004 1.00 93.00 94 VAL A C 1
ATOM 762 O O . VAL A 1 94 ? -7.924 -6.505 6.311 1.00 93.00 94 VAL A O 1
ATOM 765 N N . SER A 1 95 ? -6.067 -7.732 6.530 1.00 92.94 95 SER A N 1
ATOM 766 C CA . SER A 1 95 ? -5.699 -7.564 5.120 1.00 92.94 95 SER A CA 1
ATOM 767 C C . SER A 1 95 ? -6.746 -8.224 4.224 1.00 92.94 95 SER A C 1
ATOM 769 O O . SER A 1 95 ? -7.241 -9.311 4.531 1.00 92.94 95 SER A O 1
ATOM 771 N N . THR A 1 96 ? -7.024 -7.599 3.083 1.00 92.62 96 THR A N 1
ATOM 772 C CA . THR A 1 96 ? -7.860 -8.160 2.012 1.00 92.62 96 THR A CA 1
ATOM 773 C C . THR A 1 96 ? -7.390 -9.532 1.524 1.00 92.62 96 THR A C 1
ATOM 775 O O . THR A 1 96 ? -8.207 -10.302 1.030 1.00 92.62 96 THR A O 1
ATOM 778 N N . ALA A 1 97 ? -6.124 -9.912 1.737 1.00 90.75 97 ALA A N 1
ATOM 779 C CA . ALA A 1 97 ? -5.668 -11.283 1.478 1.00 90.75 97 ALA A CA 1
ATOM 780 C C . ALA A 1 97 ? -6.343 -12.351 2.353 1.00 90.75 97 ALA A C 1
ATOM 782 O O . ALA A 1 97 ? -6.333 -13.526 1.996 1.00 90.75 97 ALA A O 1
ATOM 783 N N . PHE A 1 98 ? -6.929 -11.953 3.483 1.00 91.75 98 PHE A N 1
ATOM 784 C CA . PHE A 1 98 ? -7.705 -12.818 4.374 1.00 91.75 98 PHE A CA 1
ATOM 785 C C . PHE A 1 98 ? -9.203 -12.497 4.331 1.00 91.75 98 PHE A C 1
ATOM 787 O O . PHE A 1 98 ? -9.952 -12.918 5.215 1.00 91.75 98 PHE A O 1
ATOM 794 N N . MET A 1 99 ? -9.646 -11.740 3.324 1.00 92.06 99 MET A N 1
ATOM 795 C CA . MET A 1 99 ? -11.057 -11.446 3.118 1.00 92.06 99 MET A CA 1
ATOM 796 C C . MET A 1 99 ? -11.841 -12.735 2.870 1.00 92.06 99 MET A C 1
ATOM 798 O O . MET A 1 99 ? -11.388 -13.643 2.168 1.00 92.06 99 MET A O 1
ATOM 802 N N . ARG A 1 100 ? -13.038 -12.819 3.452 1.00 92.00 100 ARG A N 1
ATOM 803 C CA . ARG A 1 100 ? -13.938 -13.955 3.231 1.00 92.00 100 ARG A CA 1
ATOM 804 C C . ARG A 1 100 ? -14.398 -13.961 1.778 1.00 92.00 100 ARG A C 1
ATOM 806 O O . ARG A 1 100 ? -14.655 -12.907 1.208 1.00 92.00 100 ARG A O 1
ATOM 813 N N . SER A 1 101 ? -14.568 -15.144 1.193 1.00 89.75 101 SER A N 1
ATOM 814 C CA . SER A 1 101 ? -14.979 -15.268 -0.213 1.00 89.75 101 SER A CA 1
ATOM 815 C C . SER A 1 101 ? -16.304 -14.560 -0.517 1.00 89.75 101 SER A C 1
ATOM 817 O O . SER A 1 101 ? -16.442 -13.970 -1.580 1.00 89.75 101 SER A O 1
ATOM 819 N N . GLU A 1 102 ? -17.253 -14.572 0.421 1.00 91.12 102 GLU A N 1
ATOM 820 C CA . GLU A 1 102 ? -18.540 -13.871 0.292 1.00 91.12 102 GLU A CA 1
ATOM 821 C C . GLU A 1 102 ? -18.357 -12.348 0.197 1.00 91.12 102 GLU A C 1
ATOM 823 O O . GLU A 1 102 ? -18.922 -11.705 -0.688 1.00 91.12 102 GLU A O 1
ATOM 828 N N . ASP A 1 103 ? -17.509 -11.782 1.060 1.00 91.62 103 ASP A N 1
ATOM 829 C CA . ASP A 1 103 ? -17.199 -10.351 1.064 1.00 91.62 103 ASP A CA 1
ATOM 830 C C . ASP A 1 103 ? -16.388 -9.954 -0.172 1.00 91.62 103 ASP A C 1
ATOM 832 O O . ASP A 1 103 ? -16.631 -8.900 -0.750 1.00 91.62 103 ASP A O 1
ATOM 836 N N . PHE A 1 104 ? -15.477 -10.819 -0.626 1.00 87.88 104 PHE A N 1
ATOM 837 C CA . PHE A 1 104 ? -14.724 -10.608 -1.859 1.00 87.88 104 PHE A CA 1
ATOM 838 C C . PHE A 1 104 ? -15.663 -10.484 -3.061 1.00 87.88 104 PHE A C 1
ATOM 840 O O . PHE A 1 104 ? -15.587 -9.509 -3.804 1.00 87.88 104 PHE A O 1
ATOM 847 N N . VAL A 1 105 ? -16.594 -11.428 -3.231 1.00 88.69 105 VAL A N 1
ATOM 848 C CA . VAL A 1 105 ? -17.573 -11.373 -4.328 1.00 88.69 105 VAL A CA 1
ATOM 849 C C . VAL A 1 105 ? -18.400 -10.092 -4.241 1.00 88.69 105 VAL A C 1
ATOM 851 O O . VAL A 1 105 ? -18.503 -9.376 -5.233 1.00 88.69 105 VAL A O 1
ATOM 854 N N . ARG A 1 106 ? -18.911 -9.752 -3.052 1.00 90.19 106 ARG A N 1
ATOM 855 C CA . ARG A 1 106 ? -19.705 -8.532 -2.838 1.00 90.19 106 ARG A CA 1
ATOM 856 C C . ARG A 1 106 ? -18.919 -7.253 -3.134 1.00 90.19 106 ARG A C 1
ATOM 858 O O . ARG A 1 106 ? -19.488 -6.284 -3.621 1.00 90.19 106 ARG A O 1
ATOM 865 N N . TYR A 1 107 ? -17.627 -7.228 -2.817 1.00 88.25 107 TYR A N 1
ATOM 866 C CA . TYR A 1 107 ? -16.776 -6.066 -3.060 1.00 88.25 107 TYR A CA 1
ATOM 867 C C . TYR A 1 107 ? -16.536 -5.841 -4.556 1.00 88.25 107 TYR A C 1
ATOM 869 O O . TYR A 1 107 ? -16.549 -4.698 -5.010 1.00 88.25 107 TYR A O 1
ATOM 877 N N . TYR A 1 108 ? -16.323 -6.920 -5.316 1.00 85.81 108 TYR A N 1
ATOM 878 C CA . TYR A 1 108 ? -15.981 -6.845 -6.738 1.00 85.81 108 TYR A CA 1
ATOM 879 C C . TYR A 1 108 ? -17.189 -6.850 -7.686 1.00 85.81 108 TYR A C 1
ATOM 881 O O . TYR A 1 108 ? -17.047 -6.430 -8.832 1.00 85.81 108 TYR A O 1
ATOM 889 N N . GLU A 1 109 ? -18.372 -7.265 -7.226 1.00 86.69 109 GLU 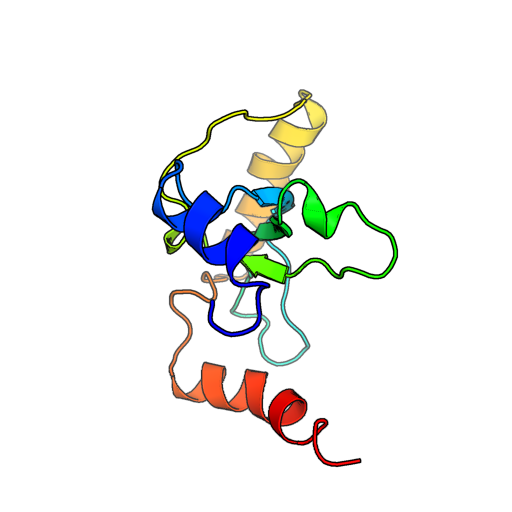A N 1
ATOM 890 C CA . GLU A 1 109 ? -19.608 -7.314 -8.023 1.00 86.69 109 GLU A CA 1
ATOM 891 C C . GLU A 1 109 ? -19.915 -6.013 -8.796 1.00 86.69 109 GLU A C 1
ATOM 893 O O . GLU A 1 109 ? -20.188 -6.110 -9.995 1.00 86.69 109 GLU A O 1
ATOM 898 N N . PRO A 1 110 ? -19.790 -4.8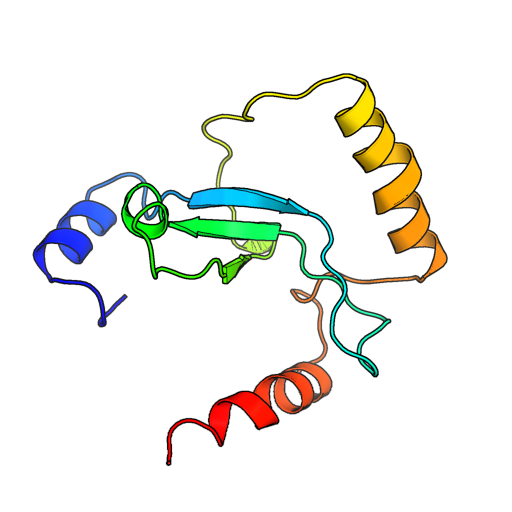02 -8.210 1.00 84.75 110 PRO A N 1
ATOM 899 C CA . PRO A 1 110 ? -20.050 -3.559 -8.939 1.00 84.75 110 PRO A CA 1
ATOM 900 C C . PRO A 1 110 ? -19.085 -3.307 -10.104 1.00 84.75 110 PRO A C 1
ATOM 902 O O . PRO A 1 110 ? -19.464 -2.666 -11.076 1.00 84.75 110 PRO A O 1
ATOM 905 N N . TYR A 1 111 ? -17.849 -3.807 -10.022 1.00 78.62 111 TYR A N 1
ATOM 906 C CA . TYR A 1 111 ? -16.810 -3.584 -11.035 1.00 78.62 111 TYR A CA 1
ATOM 907 C C . TYR A 1 111 ? -16.907 -4.555 -12.216 1.00 78.62 111 TYR A C 1
ATOM 909 O O . TYR A 1 111 ? -16.369 -4.280 -13.283 1.00 78.62 111 TYR A O 1
ATOM 917 N N . LEU A 1 112 ? -17.585 -5.692 -12.038 1.00 74.62 112 LEU A N 1
ATOM 918 C CA . LEU A 1 112 ? -17.820 -6.661 -13.113 1.00 74.62 112 LEU A CA 1
ATOM 919 C C . LEU A 1 112 ? -18.966 -6.235 -14.037 1.00 74.62 112 LEU A C 1
ATOM 921 O O . LEU A 1 112 ? -19.012 -6.649 -15.186 1.00 74.62 112 LEU A O 1
ATOM 925 N N . GLN A 1 113 ? -19.896 -5.418 -13.539 1.00 62.16 113 GLN A N 1
ATOM 926 C CA . GLN A 1 113 ? -21.070 -4.973 -14.295 1.00 62.16 113 GLN A CA 1
ATOM 927 C C . GLN A 1 113 ? -20.799 -3.721 -15.144 1.00 62.16 113 GLN A C 1
ATOM 929 O O . GLN A 1 113 ? -21.625 -3.354 -15.970 1.00 62.16 113 GLN A O 1
ATOM 934 N N . THR A 1 114 ? -19.653 -3.063 -14.956 1.00 57.56 114 THR A N 1
ATOM 935 C CA . THR A 1 114 ? -19.288 -1.821 -15.655 1.00 57.56 114 THR A CA 1
ATOM 936 C C . THR A 1 114 ? -18.553 -2.028 -16.983 1.00 57.56 114 THR A C 1
ATOM 938 O O . THR A 1 114 ? -18.231 -1.042 -17.634 1.00 57.56 114 THR A O 1
ATOM 941 N N . GLU A 1 115 ? -18.260 -3.268 -17.391 1.00 52.50 115 GLU A N 1
ATOM 942 C CA . GLU A 1 115 ? -17.591 -3.557 -18.677 1.00 52.50 115 GLU A CA 1
ATOM 943 C C . GLU A 1 115 ? -18.562 -3.682 -19.875 1.00 52.50 115 GLU A C 1
ATOM 945 O O . GLU A 1 115 ? -18.100 -3.849 -21.002 1.00 52.50 115 GLU A O 1
ATOM 950 N N . ASP A 1 116 ? -19.880 -3.565 -19.655 1.00 47.16 116 ASP A N 1
ATOM 951 C CA . ASP A 1 116 ? -20.924 -3.801 -20.673 1.00 47.16 116 ASP A CA 1
ATOM 952 C C . ASP A 1 116 ? -21.607 -2.529 -21.249 1.00 47.16 116 ASP A C 1
ATOM 954 O O . ASP A 1 116 ? -22.540 -2.670 -22.043 1.00 47.16 116 ASP A O 1
ATOM 958 N N . ASP A 1 117 ? -21.152 -1.310 -20.916 1.00 38.69 117 ASP A N 1
ATOM 959 C CA . ASP A 1 117 ? -21.684 -0.033 -21.461 1.00 38.69 117 ASP A CA 1
ATOM 960 C C . ASP A 1 117 ? -20.707 0.703 -22.406 1.00 38.69 117 ASP A C 1
ATOM 962 O O . ASP A 1 117 ? -19.540 0.948 -22.016 1.00 38.69 117 ASP A O 1
#

InterPro domains:
  IPR025233 Protein of unknown function DUF4176 [PF13780] (20-79)

Secondary structure (DSSP, 8-state):
-TTS-HHHHHHHHTTTS--EEEEEEEEEPSTT-TTEEEEEEEEETTGGGSTTPPPEEE-GGG----S------HHHHHIIIIIIHHHHHHTT-EEGGG--HHHHHHHHHHHHGGG--